Protein AF-0000000080187965 (afdb_homodimer)

Organism: NCBI:txid355548

Nearest PDB structures (foldseek):
  2cpt-assembly1_A  TM=3.961E-01  e=2.774E+00  Homo sapiens
  5fvl-assembly2_B  TM=4.784E-01  e=7.968E+00  Saccharomyces cerevisiae
  2cpt-assembly1_A  TM=3.971E-01  e=2.774E+00  Homo sapiens
  5fvl-assembly2_B  TM=4.794E-01  e=7.968E+00  Saccharomyces cerevisiae

Secondary structure (DSSP, 8-state):
--PPPHHHHHHHHHHHHHHHHHS--HHHHHHHHHHHHHHGGG-TT----HHHHHHHHHHHHHHHHHHGGG-/--PPPHHHHHHHHHHHHHHHHHS--HHHHHHHHHHHHHHGGG-TT----HHHHHHHHHHHHHHHHHHTT--

Solvent-accessible surface area (backbone atoms only — not comparable to full-atom values): 7627 Å² total; per-residue (Å²): 125,98,64,77,54,50,64,55,42,21,52,42,31,43,49,51,18,53,54,32,53,67,68,74,44,72,54,22,37,53,51,16,54,49,37,39,50,53,20,32,51,45,32,91,89,47,97,45,49,51,63,57,43,42,55,49,45,52,53,56,51,51,51,51,62,61,53,58,66,74,109,126,98,64,78,54,50,64,55,39,22,51,41,30,42,49,51,18,53,54,31,53,67,67,75,44,72,52,22,38,53,51,15,54,49,38,39,49,53,20,32,52,45,32,91,90,48,96,46,53,52,63,58,43,41,55,48,46,53,53,56,51,50,51,51,61,61,52,58,66,74,109

Sequence (142 aa):
MTGFDDDVKRDALREVAGELREEDSEEAERIAALVHRVSDIYDDTEDVDAQHVYLNMRNILQISEQGGIERMTGFDDDVKRDALREVAGELREEDSEEAERIAALVHRVSDIYDDTEDVDAQHVYLNMRNILQISEQGGIER

Radius of gyration: 14.72 Å; Cα contacts (8 Å, |Δi|>4): 157; chains: 2; bounding box: 43×33×36 Å

Structure (mmCIF, N/CA/C/O backbone):
data_AF-0000000080187965-model_v1
#
loop_
_entity.id
_entity.type
_entity.pdbx_description
1 polymer 'Uncharacterized protein'
#
loop_
_atom_site.group_PDB
_atom_site.id
_atom_site.type_symbol
_atom_site.label_atom_id
_atom_site.label_alt_id
_atom_site.label_comp_id
_atom_site.label_asym_id
_atom_site.label_entity_id
_atom_site.label_seq_id
_atom_site.pdbx_PDB_ins_code
_atom_site.Cartn_x
_atom_site.Cartn_y
_atom_site.Cartn_z
_atom_site.occupancy
_atom_site.B_iso_or_equiv
_atom_site.auth_seq_id
_atom_site.auth_comp_id
_atom_site.auth_asym_id
_atom_site.auth_atom_id
_atom_site.pdbx_PDB_model_num
ATOM 1 N N . MET A 1 1 ? 14.367 5.918 17.047 1 39.22 1 MET A N 1
ATOM 2 C CA . MET A 1 1 ? 13.508 4.961 16.344 1 39.22 1 MET A CA 1
ATOM 3 C C . MET A 1 1 ? 14.234 4.348 15.156 1 39.22 1 MET A C 1
ATOM 5 O O . MET A 1 1 ? 14.57 5.051 14.195 1 39.22 1 MET A O 1
ATOM 9 N N . THR A 1 2 ? 15.172 3.516 15.461 1 57.44 2 THR A N 1
ATOM 10 C CA . THR A 1 2 ? 16.156 2.955 14.539 1 57.44 2 THR A CA 1
ATOM 11 C C . THR A 1 2 ? 15.5 2.479 13.25 1 57.44 2 THR A C 1
ATOM 13 O O . THR A 1 2 ? 15.133 1.307 13.133 1 57.44 2 THR A O 1
ATOM 16 N N . GLY A 1 3 ? 14.445 3.215 12.633 1 80.69 3 GLY A N 1
ATOM 17 C CA . GLY A 1 3 ? 13.57 2.971 11.492 1 80.69 3 GLY A CA 1
ATOM 18 C C . GLY A 1 3 ? 14.289 3.107 10.164 1 80.69 3 GLY A C 1
ATOM 19 O O . GLY A 1 3 ? 15.508 3.293 10.117 1 80.69 3 GLY A O 1
ATOM 20 N N . PHE A 1 4 ? 13.844 2.516 9.062 1 93.5 4 PHE A N 1
ATOM 21 C CA . PHE A 1 4 ? 14.352 2.592 7.699 1 93.5 4 PHE A CA 1
ATOM 22 C C . PHE A 1 4 ? 14.445 4.039 7.238 1 93.5 4 PHE A C 1
ATOM 24 O O . PHE A 1 4 ? 13.586 4.863 7.566 1 93.5 4 PHE A O 1
ATOM 31 N N . ASP A 1 5 ? 15.719 4.305 6.641 1 95.06 5 ASP A N 1
ATOM 32 C CA . ASP A 1 5 ? 15.781 5.633 6.035 1 95.06 5 ASP A CA 1
ATOM 33 C C . ASP A 1 5 ? 14.805 5.75 4.871 1 95.06 5 ASP A C 1
ATOM 35 O O . ASP A 1 5 ? 14.266 4.746 4.398 1 95.06 5 ASP A O 1
ATOM 39 N N . ASP A 1 6 ? 14.562 6.945 4.453 1 96.19 6 ASP A N 1
ATOM 40 C CA . ASP A 1 6 ? 13.547 7.227 3.441 1 96.19 6 ASP A CA 1
ATOM 41 C C . ASP A 1 6 ? 13.891 6.539 2.119 1 96.19 6 ASP A C 1
ATOM 43 O O . ASP A 1 6 ? 12.992 6.074 1.409 1 96.19 6 ASP A O 1
ATOM 47 N N . ASP A 1 7 ? 15.156 6.477 1.791 1 96.25 7 ASP A N 1
ATOM 48 C CA . ASP A 1 7 ? 15.57 5.836 0.546 1 96.25 7 ASP A CA 1
ATOM 49 C C . ASP A 1 7 ? 15.258 4.344 0.562 1 96.25 7 ASP A C 1
ATOM 51 O O . ASP A 1 7 ? 14.828 3.781 -0.449 1 96.25 7 ASP A O 1
ATOM 55 N N . VAL A 1 8 ? 15.484 3.77 1.708 1 96.75 8 VAL A N 1
ATOM 56 C CA . VAL A 1 8 ? 15.234 2.338 1.844 1 96.75 8 VAL A CA 1
ATOM 57 C C . VAL A 1 8 ? 13.734 2.068 1.748 1 96.75 8 VAL A C 1
ATOM 59 O O . VAL A 1 8 ? 13.305 1.123 1.082 1 96.75 8 VAL A O 1
ATOM 62 N N . LYS A 1 9 ? 12.969 2.883 2.42 1 98.06 9 LYS A N 1
ATOM 63 C CA . LYS A 1 9 ? 11.523 2.723 2.344 1 98.06 9 LYS A CA 1
ATOM 64 C C . LYS A 1 9 ? 11.031 2.85 0.905 1 98.06 9 LYS A C 1
ATOM 66 O O . LYS A 1 9 ? 10.273 1.999 0.423 1 98.06 9 LYS A O 1
ATOM 71 N N . ARG A 1 10 ? 11.477 3.848 0.22 1 98.38 10 ARG A N 1
ATOM 72 C CA . ARG A 1 10 ? 11.102 4.086 -1.171 1 98.38 10 ARG A CA 1
ATOM 73 C C . ARG A 1 10 ? 11.445 2.885 -2.045 1 98.38 10 ARG A C 1
ATOM 75 O O . ARG A 1 10 ? 10.602 2.379 -2.779 1 98.38 10 ARG A O 1
ATOM 82 N N . ASP A 1 11 ? 12.664 2.453 -1.914 1 97.94 11 ASP A N 1
ATOM 83 C CA . ASP A 1 11 ? 13.148 1.391 -2.793 1 97.94 11 ASP A CA 1
ATOM 84 C C . ASP A 1 11 ? 12.438 0.07 -2.492 1 97.94 11 ASP A C 1
ATOM 86 O O . ASP A 1 11 ? 12.164 -0.713 -3.404 1 97.94 11 ASP A O 1
ATOM 90 N N . ALA A 1 12 ? 12.211 -0.236 -1.187 1 98.31 12 ALA A N 1
ATOM 91 C CA . ALA A 1 12 ? 11.477 -1.444 -0.819 1 98.31 12 ALA A CA 1
ATOM 92 C C . ALA A 1 12 ? 10.062 -1.42 -1.39 1 98.31 12 ALA A C 1
ATOM 94 O O . ALA A 1 12 ? 9.586 -2.422 -1.929 1 98.31 12 ALA A O 1
ATOM 95 N N . LEU A 1 13 ? 9.398 -0.285 -1.258 1 98.44 13 LEU A N 1
ATOM 96 C CA . LEU A 1 13 ? 8.055 -0.135 -1.797 1 98.44 13 LEU A CA 1
ATOM 97 C C . LEU A 1 13 ? 8.047 -0.345 -3.309 1 98.44 13 LEU A C 1
ATOM 99 O O . LEU A 1 13 ? 7.168 -1.028 -3.84 1 98.44 13 LEU A O 1
ATOM 103 N N . ARG A 1 14 ? 9.023 0.176 -4.031 1 98.5 14 ARG A N 1
ATOM 104 C CA . ARG A 1 14 ? 9.094 0.044 -5.484 1 98.5 14 ARG A CA 1
ATOM 105 C C . ARG A 1 14 ? 9.375 -1.4 -5.887 1 98.5 14 ARG A C 1
ATOM 107 O O . ARG A 1 14 ? 8.859 -1.876 -6.902 1 98.5 14 ARG A O 1
ATOM 114 N N . GLU A 1 15 ? 10.188 -2.002 -5.121 1 98.44 15 GLU A N 1
ATOM 115 C CA . GLU A 1 15 ? 10.438 -3.412 -5.402 1 98.44 15 GLU A CA 1
ATOM 116 C C . GLU A 1 15 ? 9.18 -4.246 -5.199 1 98.44 15 GLU A C 1
ATOM 118 O O . GLU A 1 15 ? 8.867 -5.117 -6.012 1 98.44 15 GLU A O 1
ATOM 123 N N . VAL A 1 16 ? 8.477 -4.051 -4.098 1 98.19 16 VAL A N 1
ATOM 124 C CA . VAL A 1 16 ? 7.227 -4.754 -3.818 1 98.19 16 VAL A CA 1
ATOM 125 C C . VAL A 1 16 ? 6.23 -4.512 -4.949 1 98.19 16 VAL A C 1
ATOM 127 O O . VAL A 1 16 ? 5.582 -5.445 -5.426 1 98.19 16 VAL A O 1
ATOM 130 N N . ALA A 1 17 ? 6.098 -3.254 -5.371 1 98.25 17 ALA A N 1
ATOM 131 C CA . ALA A 1 17 ? 5.219 -2.939 -6.492 1 98.25 17 ALA A CA 1
ATOM 132 C C . ALA A 1 17 ? 5.609 -3.734 -7.734 1 98.25 17 ALA A C 1
ATOM 134 O O . ALA A 1 17 ? 4.746 -4.281 -8.43 1 98.25 17 ALA A O 1
ATOM 135 N N . GLY A 1 18 ? 6.895 -3.791 -7.996 1 97.81 18 GLY A N 1
ATOM 136 C CA . GLY A 1 18 ? 7.387 -4.559 -9.125 1 97.81 18 GLY A CA 1
ATOM 137 C C . GLY A 1 18 ? 7.047 -6.035 -9.039 1 97.81 18 GLY A C 1
ATOM 138 O O . GLY A 1 18 ? 6.66 -6.648 -10.039 1 97.81 18 GLY A O 1
ATOM 139 N N . GLU A 1 19 ? 7.18 -6.633 -7.887 1 97.31 19 GLU A N 1
ATOM 140 C CA . GLU A 1 19 ? 6.859 -8.039 -7.68 1 97.31 19 GLU A CA 1
ATOM 141 C C . GLU A 1 19 ? 5.371 -8.305 -7.906 1 97.31 19 GLU A C 1
ATOM 143 O O . GLU A 1 19 ? 5 -9.32 -8.5 1 97.31 19 GLU A O 1
ATOM 148 N N . LEU A 1 20 ? 4.547 -7.453 -7.402 1 97.44 20 LEU A N 1
ATOM 149 C CA . LEU A 1 20 ? 3.105 -7.59 -7.57 1 97.44 20 LEU A CA 1
ATOM 150 C C . LEU A 1 20 ? 2.717 -7.508 -9.039 1 97.44 20 LEU A C 1
ATOM 152 O O . LEU A 1 20 ? 1.811 -8.211 -9.492 1 97.44 20 LEU A O 1
ATOM 156 N N . ARG A 1 21 ? 3.416 -6.738 -9.859 1 97.06 21 ARG A N 1
ATOM 157 C CA . ARG A 1 21 ? 3.129 -6.605 -11.281 1 97.06 21 ARG A CA 1
ATOM 158 C C . ARG A 1 21 ? 3.502 -7.879 -12.031 1 97.06 21 ARG A C 1
ATOM 160 O O . ARG A 1 21 ? 2.971 -8.148 -13.117 1 97.06 21 ARG A O 1
ATOM 167 N N . GLU A 1 22 ? 4.398 -8.656 -11.43 1 96.38 22 GLU A N 1
ATOM 168 C CA . GLU A 1 22 ? 4.848 -9.891 -12.07 1 96.38 22 GLU A CA 1
ATOM 169 C C . GLU A 1 22 ? 3.824 -11.008 -11.898 1 96.38 22 GLU A C 1
ATOM 171 O O . GLU A 1 22 ? 3.873 -12.016 -12.602 1 96.38 22 GLU A O 1
ATOM 176 N N . GLU A 1 23 ? 2.945 -11.055 -10.875 1 93.94 23 GLU A N 1
ATOM 177 C CA . GLU A 1 23 ? 1.949 -12.078 -10.594 1 93.94 23 GLU A CA 1
ATOM 178 C C . GLU A 1 23 ? 0.951 -12.211 -11.742 1 93.94 23 GLU A C 1
ATOM 180 O O . GLU A 1 23 ? 0.286 -13.242 -11.875 1 93.94 23 GLU A O 1
ATOM 185 N N . ASP A 1 24 ? 0.936 -11.625 -12.68 1 86.88 24 ASP A N 1
ATOM 186 C CA . ASP A 1 24 ? 0.054 -11.68 -13.844 1 86.88 24 ASP A CA 1
ATOM 187 C C . ASP A 1 24 ? -1.412 -11.703 -13.422 1 86.88 24 ASP A C 1
ATOM 189 O O . ASP A 1 24 ? -2.139 -12.648 -13.727 1 86.88 24 ASP A O 1
ATOM 193 N N . SER A 1 25 ? -1.938 -10.906 -12.594 1 92.81 25 SER A N 1
ATOM 194 C CA . SER A 1 25 ? -3.332 -10.727 -12.203 1 92.81 25 SER A CA 1
ATOM 195 C C . SER A 1 25 ? -3.711 -9.25 -12.156 1 92.81 25 SER A C 1
ATOM 197 O O . SER A 1 25 ? -2.906 -8.406 -11.75 1 92.81 25 SER A O 1
ATOM 199 N N . GLU A 1 26 ? -4.934 -8.93 -12.57 1 90 26 GLU A N 1
ATOM 200 C CA . GLU A 1 26 ? -5.422 -7.555 -12.57 1 90 26 GLU A CA 1
ATOM 201 C C . GLU A 1 26 ? -5.43 -6.973 -11.164 1 90 26 GLU A C 1
ATOM 203 O O . GLU A 1 26 ? -5.066 -5.809 -10.961 1 90 26 GLU A O 1
ATOM 208 N N . GLU A 1 27 ? -5.891 -7.793 -10.195 1 92.81 27 GLU A N 1
ATOM 209 C CA . GLU A 1 27 ? -5.93 -7.352 -8.797 1 92.81 27 GLU A CA 1
ATOM 210 C C . GLU A 1 27 ? -4.543 -6.949 -8.312 1 92.81 27 GLU A C 1
ATOM 212 O O . GLU A 1 27 ? -4.383 -5.91 -7.668 1 92.81 27 GLU A O 1
ATOM 217 N N . ALA A 1 28 ? -3.547 -7.781 -8.641 1 95.94 28 ALA A N 1
ATOM 218 C CA . ALA A 1 28 ? -2.18 -7.492 -8.219 1 95.94 28 ALA A CA 1
ATOM 219 C C . ALA A 1 28 ? -1.67 -6.203 -8.859 1 95.94 28 ALA A C 1
ATOM 221 O O . ALA A 1 28 ? -0.95 -5.43 -8.227 1 95.94 28 ALA A O 1
ATOM 222 N N . GLU A 1 29 ? -2.057 -6.043 -10.055 1 95.31 29 GLU A N 1
ATOM 223 C CA . GLU A 1 29 ? -1.652 -4.832 -10.766 1 95.31 29 GLU A CA 1
ATOM 224 C C . GLU A 1 29 ? -2.201 -3.584 -10.078 1 95.31 29 GLU A C 1
ATOM 226 O O . GLU A 1 29 ? -1.51 -2.568 -9.977 1 95.31 29 GLU A O 1
ATOM 231 N N . ARG A 1 30 ? -3.352 -3.605 -9.586 1 95.06 30 ARG A N 1
ATOM 232 C CA . ARG A 1 30 ? -3.982 -2.463 -8.938 1 95.06 30 ARG A CA 1
ATOM 233 C C . ARG A 1 30 ? -3.326 -2.168 -7.59 1 95.06 30 ARG A C 1
ATOM 235 O O . ARG A 1 30 ? -3.123 -1.006 -7.234 1 95.06 30 ARG A O 1
ATOM 242 N N . ILE A 1 31 ? -2.967 -3.252 -6.93 1 96.69 31 ILE A N 1
ATOM 243 C CA . ILE A 1 31 ? -2.252 -3.09 -5.668 1 96.69 31 ILE A CA 1
ATOM 244 C C . ILE A 1 31 ? -0.872 -2.494 -5.93 1 96.69 31 ILE A C 1
ATOM 246 O O . ILE A 1 31 ? -0.418 -1.616 -5.191 1 96.69 31 ILE A O 1
ATOM 250 N N . ALA A 1 32 ? -0.212 -2.971 -6.973 1 97.44 32 ALA A N 1
ATOM 251 C CA . ALA A 1 32 ? 1.113 -2.471 -7.328 1 97.44 32 ALA A CA 1
ATOM 252 C C . ALA A 1 32 ? 1.083 -0.966 -7.578 1 97.44 32 ALA A C 1
ATOM 254 O O . ALA A 1 32 ? 1.982 -0.24 -7.148 1 97.44 32 ALA A O 1
ATOM 255 N N . ALA A 1 33 ? 0.106 -0.505 -8.32 1 96.56 33 ALA A N 1
ATOM 256 C CA . ALA A 1 33 ? -0.027 0.918 -8.625 1 96.56 33 ALA A CA 1
ATOM 257 C C . ALA A 1 33 ? -0.126 1.743 -7.3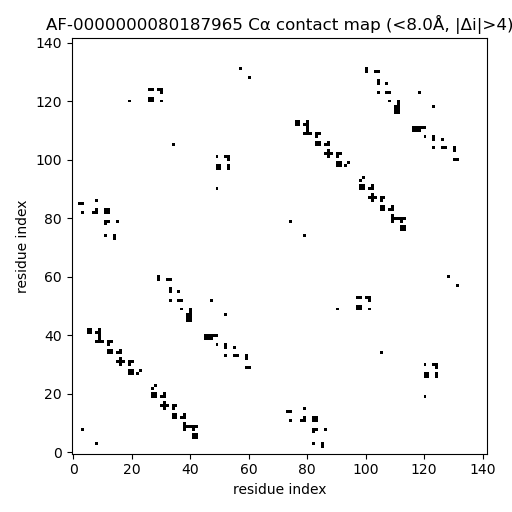44 1 96.56 33 ALA A C 1
ATOM 259 O O . ALA A 1 33 ? 0.525 2.783 -7.219 1 96.56 33 ALA A O 1
ATOM 260 N N . LEU A 1 34 ? -1.01 1.238 -6.449 1 96.69 34 LEU A N 1
ATOM 261 C CA . LEU A 1 34 ? -1.175 1.943 -5.184 1 96.69 34 LEU A CA 1
ATOM 262 C C . LEU A 1 34 ? 0.135 1.971 -4.402 1 96.69 34 LEU A C 1
ATOM 264 O O . LEU A 1 34 ? 0.53 3.016 -3.879 1 96.69 34 LEU A O 1
ATOM 268 N N . VAL A 1 35 ? 0.874 0.847 -4.273 1 98.25 35 VAL A N 1
ATOM 269 C CA . VAL A 1 35 ? 2.121 0.733 -3.525 1 98.25 35 VAL A CA 1
ATOM 270 C C . VAL A 1 35 ? 3.188 1.624 -4.16 1 98.25 35 VAL A C 1
ATOM 272 O O . VAL A 1 35 ? 3.955 2.281 -3.453 1 98.25 35 VAL A O 1
ATOM 275 N N . HIS A 1 36 ? 3.209 1.747 -5.477 1 98.25 36 HIS A N 1
ATOM 276 C CA . HIS A 1 36 ? 4.148 2.623 -6.164 1 98.25 36 HIS A CA 1
ATOM 277 C C . HIS A 1 36 ? 3.9 4.086 -5.812 1 98.25 36 HIS A C 1
ATOM 279 O O . HIS A 1 36 ? 4.848 4.859 -5.66 1 98.25 36 HIS A O 1
ATOM 285 N N . ARG A 1 37 ? 2.588 4.441 -5.773 1 97.88 37 ARG A N 1
ATOM 286 C CA . ARG A 1 37 ? 2.268 5.824 -5.434 1 97.88 37 ARG A CA 1
ATOM 287 C C . ARG A 1 37 ? 2.645 6.137 -3.99 1 97.88 37 ARG A C 1
ATOM 289 O O . ARG A 1 37 ? 3.07 7.254 -3.684 1 97.88 37 ARG A O 1
ATOM 296 N N . VAL A 1 38 ? 2.502 5.164 -3.037 1 98.44 38 VAL A N 1
ATOM 297 C CA . VAL A 1 38 ? 2.959 5.336 -1.661 1 98.44 38 VAL A CA 1
ATOM 298 C C . VAL A 1 38 ? 4.465 5.598 -1.646 1 98.44 38 VAL A C 1
ATOM 300 O O . VAL A 1 38 ? 4.949 6.418 -0.863 1 98.44 38 VAL A O 1
ATOM 303 N N . SER A 1 39 ? 5.238 4.91 -2.49 1 98.31 39 SER A N 1
ATOM 304 C CA . SER A 1 39 ? 6.688 5.098 -2.549 1 98.31 39 SER A CA 1
ATOM 305 C C . SER A 1 39 ? 7.043 6.547 -2.861 1 98.31 39 SER A C 1
ATOM 307 O O . SER A 1 39 ? 8.078 7.047 -2.416 1 98.31 39 SER A O 1
ATOM 309 N N . ASP A 1 40 ? 6.176 7.211 -3.637 1 98.06 40 ASP A N 1
ATOM 310 C CA . ASP A 1 40 ? 6.434 8.594 -4.031 1 98.06 40 ASP A CA 1
ATOM 311 C C . ASP A 1 40 ? 6.422 9.523 -2.82 1 98.06 40 ASP A C 1
ATOM 313 O O . ASP A 1 40 ? 6.996 10.609 -2.859 1 98.06 40 ASP A O 1
ATOM 317 N N . ILE A 1 41 ? 5.742 9.156 -1.74 1 97.62 41 ILE A N 1
ATOM 318 C CA . ILE A 1 41 ? 5.758 9.93 -0.504 1 97.62 41 ILE A CA 1
ATOM 319 C C . ILE A 1 41 ? 7.191 10.07 -0 1 97.62 41 ILE A C 1
ATOM 321 O O . ILE A 1 41 ? 7.555 11.094 0.586 1 97.62 41 ILE A O 1
ATOM 325 N N . TYR A 1 42 ? 8.07 9.125 -0.267 1 97.62 42 TYR A N 1
ATOM 326 C CA . TYR A 1 42 ? 9.414 9.047 0.286 1 97.62 42 TYR A CA 1
ATOM 327 C C . TYR A 1 42 ? 10.453 9.453 -0.752 1 97.62 42 TYR A C 1
ATOM 329 O O . TYR A 1 42 ? 11.656 9.266 -0.544 1 97.62 42 TYR A O 1
ATOM 337 N N . ASP A 1 43 ? 10.016 9.859 -1.894 1 96.81 43 ASP A N 1
ATOM 338 C CA . ASP A 1 43 ? 10.883 10.406 -2.93 1 96.81 43 ASP A CA 1
ATOM 339 C C . ASP A 1 43 ? 10.992 11.922 -2.816 1 96.81 43 ASP A C 1
ATOM 341 O O . ASP A 1 43 ? 10.008 12.641 -3.014 1 96.81 43 ASP A O 1
ATOM 345 N N . ASP A 1 44 ? 12.188 12.367 -2.51 1 93.5 44 ASP A N 1
ATOM 346 C CA . ASP A 1 44 ? 12.391 13.789 -2.238 1 93.5 44 ASP A CA 1
ATOM 347 C C . ASP A 1 44 ? 12.164 14.625 -3.494 1 93.5 44 ASP A C 1
ATOM 349 O O . ASP A 1 44 ? 12.062 15.852 -3.42 1 93.5 44 ASP A O 1
ATOM 353 N N . THR A 1 45 ? 12.086 14.016 -4.605 1 95.62 45 THR A N 1
ATOM 354 C CA . THR A 1 45 ? 11.867 14.734 -5.852 1 95.62 45 THR A CA 1
ATOM 355 C C . THR A 1 45 ? 10.375 14.805 -6.188 1 95.62 45 THR A C 1
ATOM 357 O O . THR A 1 45 ? 9.984 15.453 -7.152 1 95.62 45 THR A O 1
ATOM 360 N N . GLU A 1 46 ? 9.531 14.117 -5.426 1 94.62 46 GLU A N 1
ATOM 361 C CA . GLU A 1 46 ? 8.086 14.062 -5.66 1 94.62 46 GLU A CA 1
ATOM 362 C C . GLU A 1 46 ? 7.324 14.82 -4.574 1 94.62 46 GLU A C 1
ATOM 364 O O . GLU A 1 46 ? 7.777 14.898 -3.43 1 94.62 46 GLU A O 1
ATOM 369 N N . ASP A 1 47 ? 6.258 15.5 -4.957 1 93.75 47 ASP A N 1
ATOM 370 C CA . ASP A 1 47 ? 5.363 16.188 -4.031 1 93.75 47 ASP A CA 1
ATOM 371 C C . ASP A 1 47 ? 4.062 15.414 -3.84 1 93.75 47 ASP A C 1
ATOM 373 O O . ASP A 1 47 ? 3.014 15.812 -4.348 1 93.75 47 ASP A O 1
ATOM 377 N N . VAL A 1 48 ? 4.176 14.273 -3.092 1 96.44 48 VAL A N 1
ATOM 378 C CA . VAL A 1 48 ? 3.039 13.391 -2.867 1 96.44 48 VAL A CA 1
ATOM 379 C C . VAL A 1 48 ? 2.818 13.195 -1.368 1 96.44 48 VAL A C 1
ATOM 381 O O . VAL A 1 48 ? 3.771 12.984 -0.616 1 96.44 48 VAL A O 1
ATOM 384 N N . ASP A 1 49 ? 1.56 13.406 -0.893 1 95.88 49 ASP A N 1
ATOM 385 C CA . ASP A 1 49 ? 1.198 13.125 0.492 1 95.88 49 ASP A CA 1
ATOM 386 C C . ASP A 1 49 ? 0.071 12.094 0.566 1 95.88 49 ASP A C 1
ATOM 388 O O . ASP A 1 49 ? -0.363 11.562 -0.459 1 95.88 49 ASP A O 1
ATOM 392 N N . ALA A 1 50 ? -0.328 11.766 1.781 1 95.75 50 ALA A N 1
ATOM 393 C CA . ALA A 1 50 ? -1.297 10.688 1.982 1 95.75 50 ALA A CA 1
ATOM 394 C C . ALA A 1 50 ? -2.613 11 1.275 1 95.75 50 ALA A C 1
ATOM 396 O O . ALA A 1 50 ? -3.285 10.094 0.778 1 95.75 50 ALA A O 1
ATOM 397 N N . GLN A 1 51 ? -2.949 12.273 1.301 1 95.12 51 GLN A N 1
ATOM 398 C CA . GLN A 1 51 ? -4.188 12.656 0.632 1 95.12 51 GLN A CA 1
ATOM 399 C C . GLN A 1 51 ? -4.125 12.344 -0.861 1 95.12 51 GLN A C 1
ATOM 401 O O . GLN A 1 51 ? -5.082 11.82 -1.435 1 95.12 51 GLN A O 1
ATOM 406 N N . HIS A 1 52 ? -3.064 12.664 -1.484 1 95.31 52 HIS A N 1
ATOM 407 C CA . HIS A 1 52 ? -2.857 12.383 -2.9 1 95.31 52 HIS A CA 1
ATOM 408 C C . HIS A 1 52 ? -2.934 10.883 -3.182 1 95.31 52 HIS A C 1
ATOM 410 O O . HIS A 1 52 ?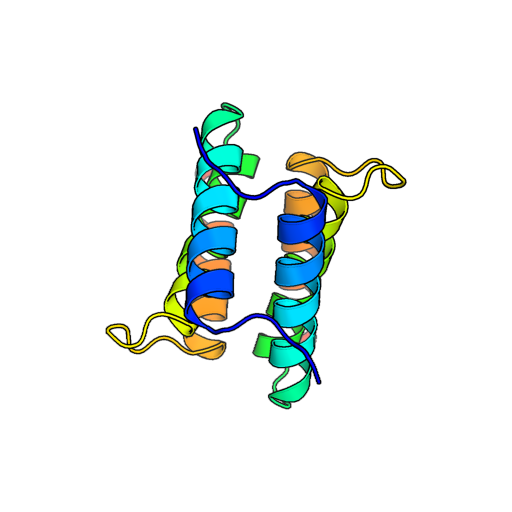 -3.531 10.461 -4.176 1 95.31 52 HIS A O 1
ATOM 416 N N . VAL A 1 53 ? -2.336 10.062 -2.352 1 96.75 53 VAL A N 1
ATOM 417 C CA . VAL A 1 53 ? -2.312 8.617 -2.535 1 96.75 53 VAL A CA 1
ATOM 418 C C . VAL A 1 53 ? -3.725 8.055 -2.393 1 96.75 53 VAL A C 1
ATOM 420 O O . VAL A 1 53 ? -4.133 7.18 -3.162 1 96.75 53 VAL A O 1
ATOM 423 N N . TYR A 1 54 ? -4.465 8.57 -1.402 1 94.94 54 TYR A N 1
ATOM 424 C CA . TYR A 1 54 ? -5.832 8.125 -1.173 1 94.94 54 TYR A CA 1
ATOM 425 C C . TYR A 1 54 ? -6.707 8.391 -2.395 1 94.94 54 TYR A C 1
ATOM 427 O O . TYR A 1 54 ? -7.523 7.547 -2.777 1 94.94 54 TYR A O 1
ATOM 435 N N . LEU A 1 55 ? -6.582 9.586 -2.984 1 94.31 55 LEU A N 1
ATOM 436 C CA . LEU A 1 55 ? -7.355 9.922 -4.172 1 94.31 55 LEU A CA 1
ATOM 437 C C . LEU A 1 55 ? -7.012 8.984 -5.328 1 94.31 55 LEU A C 1
ATOM 439 O O . LEU A 1 55 ? -7.891 8.609 -6.105 1 94.31 55 LEU A O 1
ATOM 443 N N . ASN A 1 56 ? -5.711 8.648 -5.465 1 94.25 56 ASN A N 1
ATOM 444 C CA . ASN A 1 56 ? -5.297 7.676 -6.473 1 94.25 56 ASN A CA 1
ATOM 445 C C . ASN A 1 56 ? -5.922 6.309 -6.223 1 94.25 56 ASN A C 1
ATOM 447 O O . ASN A 1 56 ? -6.344 5.629 -7.16 1 94.25 56 ASN A O 1
ATOM 451 N N . MET A 1 57 ? -5.98 5.914 -4.949 1 93.25 57 MET A N 1
ATOM 452 C CA . MET A 1 57 ? -6.609 4.645 -4.582 1 93.25 57 MET A CA 1
ATOM 453 C C . MET A 1 57 ? -8.062 4.605 -5.047 1 93.25 57 MET A C 1
ATOM 455 O O . MET A 1 57 ? -8.5 3.617 -5.633 1 93.25 57 MET A O 1
ATOM 459 N N . ARG A 1 58 ? -8.766 5.637 -4.797 1 90.56 58 ARG A N 1
ATOM 460 C CA . ARG A 1 58 ? -10.156 5.727 -5.234 1 90.56 58 ARG A CA 1
ATOM 461 C C . ARG A 1 58 ? -10.266 5.57 -6.746 1 90.56 58 ARG A C 1
ATOM 463 O O . ARG A 1 58 ? -11.156 4.875 -7.238 1 90.56 58 ARG A O 1
ATOM 470 N N . ASN A 1 59 ? -9.383 6.273 -7.441 1 91.44 59 ASN A N 1
ATOM 471 C CA . ASN A 1 59 ? -9.383 6.199 -8.898 1 91.44 59 ASN A CA 1
ATOM 472 C C . ASN A 1 59 ? -9.094 4.785 -9.391 1 91.44 59 ASN A C 1
ATOM 474 O O . ASN A 1 59 ? -9.695 4.32 -10.359 1 91.44 59 ASN A O 1
ATOM 478 N N . ILE A 1 60 ? -8.102 4.117 -8.734 1 89.94 60 ILE A N 1
ATOM 479 C CA . ILE A 1 60 ? -7.719 2.758 -9.094 1 89.94 60 ILE A CA 1
ATOM 480 C C . ILE A 1 60 ? -8.914 1.821 -8.914 1 89.94 60 ILE A C 1
ATOM 482 O O . ILE A 1 60 ? -9.18 0.971 -9.766 1 89.94 60 ILE A O 1
ATOM 486 N N . LEU A 1 61 ? -9.719 2.012 -7.855 1 86.25 61 LEU A N 1
ATOM 487 C CA . LEU A 1 61 ? -10.859 1.149 -7.574 1 86.25 61 LEU A CA 1
ATOM 488 C C . LEU A 1 61 ? -12 1.423 -8.547 1 86.25 61 LEU A C 1
ATOM 490 O O . LEU A 1 61 ? -12.719 0.501 -8.945 1 86.25 61 LEU A O 1
ATOM 494 N N . GLN A 1 62 ? -12.242 2.598 -8.867 1 84.31 62 GLN A N 1
ATOM 495 C CA . GLN A 1 62 ? -13.297 2.979 -9.797 1 84.31 62 GLN A CA 1
ATOM 496 C C . GLN A 1 62 ? -13.086 2.35 -11.164 1 84.31 62 GLN A C 1
ATOM 498 O O . GLN A 1 62 ? -14.039 1.941 -11.828 1 84.31 62 GLN A O 1
ATOM 503 N N . ILE A 1 63 ? -11.859 2.299 -11.562 1 84.25 63 ILE A N 1
ATOM 504 C CA . ILE A 1 63 ? -11.523 1.704 -12.852 1 84.25 63 ILE A CA 1
ATOM 505 C C . ILE A 1 63 ? -11.844 0.21 -12.828 1 84.25 63 ILE A C 1
ATOM 507 O O . ILE A 1 63 ? -12.297 -0.35 -13.828 1 84.25 63 ILE A O 1
ATOM 511 N N . SER A 1 64 ? -11.641 -0.356 -11.742 1 77.12 64 SER A N 1
ATOM 512 C CA . SER A 1 64 ? -11.945 -1.776 -11.594 1 77.12 64 SER A CA 1
ATOM 513 C C . SER A 1 64 ? -13.445 -2.037 -11.727 1 77.12 64 SER A C 1
ATOM 515 O O . SER A 1 64 ? -13.859 -3.029 -12.328 1 77.12 64 SER A O 1
ATOM 517 N N . GLU A 1 65 ? -14.133 -1.245 -11.039 1 71.12 65 GLU A N 1
ATOM 518 C CA . GLU A 1 65 ? -15.586 -1.42 -11.039 1 71.12 65 GLU A CA 1
ATOM 519 C C . GLU A 1 65 ? -16.172 -1.127 -12.414 1 71.12 65 GLU A C 1
ATOM 521 O O . GLU A 1 65 ? -17.203 -1.686 -12.781 1 71.12 65 GLU A O 1
ATOM 526 N N . GLN A 1 66 ? -15.656 -0.26 -13.078 1 66.12 66 GLN A N 1
ATOM 527 C CA . GLN A 1 66 ? -16.156 0.031 -14.422 1 66.12 66 GLN A CA 1
ATOM 528 C C . GLN A 1 66 ? -15.734 -1.057 -15.406 1 66.12 66 GLN A C 1
ATOM 530 O O . GLN A 1 66 ? -16.422 -1.292 -16.406 1 66.12 66 GLN A O 1
ATOM 535 N N . GLY A 1 67 ? -14.523 -1.593 -15.227 1 57.81 67 GLY A N 1
ATOM 536 C CA . GLY A 1 67 ? -14.125 -2.684 -16.109 1 57.81 67 GLY A CA 1
ATOM 537 C C . GLY A 1 67 ? -14.891 -3.965 -15.844 1 57.81 67 GLY A C 1
ATOM 538 O O . GLY A 1 67 ? -14.805 -4.918 -16.625 1 57.81 67 GLY A O 1
ATOM 539 N N . GLY A 1 68 ? -15.258 -4.297 -14.609 1 52.62 68 GLY A N 1
ATOM 540 C CA . GLY A 1 68 ? -16.109 -5.457 -14.406 1 52.62 68 GLY A CA 1
ATOM 541 C C . GLY A 1 68 ? -17.328 -5.469 -15.305 1 52.62 68 GLY A C 1
ATOM 542 O O . GLY A 1 68 ? -18.109 -6.422 -15.289 1 52.62 68 GLY A O 1
ATOM 543 N N . ILE A 1 69 ? -17.828 -4.406 -15.742 1 42.72 69 ILE A N 1
ATOM 544 C CA . ILE A 1 69 ? -18.953 -4.551 -16.672 1 42.72 69 ILE A CA 1
ATOM 545 C C . ILE A 1 69 ? -18.5 -5.312 -17.906 1 42.72 69 ILE A C 1
ATOM 547 O O . ILE A 1 69 ? -19.312 -5.883 -18.641 1 42.72 69 ILE A O 1
ATOM 551 N N . GLU A 1 70 ? -17.328 -5.246 -18.328 1 36.44 70 GLU A N 1
ATOM 552 C CA . GLU A 1 70 ? -17.141 -5.965 -19.578 1 36.44 70 GLU A CA 1
ATOM 553 C C . GLU A 1 70 ? -16.906 -7.453 -19.328 1 36.44 70 GLU A C 1
ATOM 555 O O . GLU A 1 70 ? -16.688 -8.219 -20.266 1 36.44 70 GLU A O 1
ATOM 560 N N . ARG A 1 71 ? -16.844 -8.078 -18.031 1 34.03 71 ARG A N 1
ATOM 561 C CA . ARG A 1 71 ? -16.797 -9.523 -18.219 1 34.03 71 ARG A CA 1
ATOM 562 C C . ARG A 1 71 ? -18.188 -10.094 -18.484 1 34.03 71 ARG A C 1
ATOM 564 O O . ARG A 1 71 ? -19.156 -9.695 -17.828 1 34.03 71 ARG A O 1
ATOM 571 N N . MET B 1 1 ? 19.125 -10.18 -8.852 1 39.56 1 MET B N 1
ATOM 572 C CA . MET B 1 1 ? 18.328 -8.992 -8.57 1 39.56 1 MET B CA 1
ATOM 573 C C . MET B 1 1 ? 18.453 -8.586 -7.105 1 39.56 1 MET B C 1
ATOM 575 O O . MET B 1 1 ? 18.062 -9.344 -6.215 1 39.56 1 MET B O 1
ATOM 579 N N . THR B 1 2 ? 19.594 -8.047 -6.781 1 57.66 2 THR B N 1
ATOM 580 C CA . THR B 1 2 ? 20.078 -7.746 -5.438 1 57.66 2 THR B CA 1
ATOM 581 C C . THR B 1 2 ? 18.969 -7.109 -4.594 1 57.66 2 THR B C 1
ATOM 583 O O . THR B 1 2 ? 18.828 -5.887 -4.562 1 57.66 2 THR B O 1
ATOM 586 N N . GLY B 1 3 ? 17.625 -7.566 -4.645 1 81.12 3 GLY B N 1
ATOM 587 C CA . GLY B 1 3 ? 16.359 -7.109 -4.07 1 81.12 3 GLY B CA 1
ATOM 588 C C . GLY B 1 3 ? 16.281 -7.328 -2.572 1 81.12 3 GLY B C 1
ATOM 589 O O . GLY B 1 3 ? 17.234 -7.797 -1.952 1 81.12 3 GLY B O 1
ATOM 590 N N . PHE B 1 4 ? 15.5 -6.574 -1.798 1 93.56 4 PHE B N 1
ATOM 591 C CA . PHE B 1 4 ? 15.234 -6.68 -0.367 1 93.56 4 PHE B CA 1
ATOM 592 C C . PHE B 1 4 ? 14.742 -8.078 -0.009 1 93.56 4 PHE B C 1
ATOM 594 O O . PHE B 1 4 ? 13.984 -8.688 -0.764 1 93.56 4 PHE B O 1
ATOM 601 N N . ASP B 1 5 ? 15.445 -8.586 1.122 1 95.06 5 ASP B N 1
ATOM 602 C CA . ASP B 1 5 ? 14.883 -9.836 1.614 1 95.06 5 ASP B CA 1
ATOM 603 C C . ASP B 1 5 ? 13.453 -9.633 2.117 1 95.06 5 ASP B C 1
ATOM 605 O O . ASP B 1 5 ? 13.023 -8.5 2.326 1 95.06 5 ASP B O 1
ATOM 609 N N . ASP B 1 6 ? 12.75 -10.727 2.256 1 96.12 6 ASP B N 1
ATOM 610 C CA . ASP B 1 6 ? 11.336 -10.672 2.611 1 96.12 6 ASP B CA 1
ATOM 611 C C . ASP B 1 6 ? 11.133 -10.008 3.971 1 96.12 6 ASP B C 1
ATOM 613 O O . ASP B 1 6 ? 10.156 -9.289 4.176 1 96.12 6 ASP B O 1
ATOM 617 N N . ASP B 1 7 ? 12.039 -10.25 4.883 1 96.19 7 ASP B N 1
ATOM 618 C CA . ASP B 1 7 ? 11.938 -9.656 6.215 1 96.19 7 ASP B CA 1
ATOM 619 C C . ASP B 1 7 ? 12.062 -8.141 6.152 1 96.19 7 ASP B C 1
ATOM 621 O O . ASP B 1 7 ? 11.352 -7.422 6.863 1 96.19 7 ASP B O 1
ATOM 625 N N . VAL B 1 8 ? 12.969 -7.715 5.316 1 96.69 8 VAL B N 1
ATOM 626 C CA . VAL B 1 8 ? 13.188 -6.277 5.172 1 96.69 8 VAL B CA 1
ATOM 627 C C . VAL B 1 8 ? 11.961 -5.629 4.535 1 96.69 8 VAL B C 1
ATOM 629 O O . VAL B 1 8 ? 11.516 -4.562 4.969 1 96.69 8 VAL B O 1
ATOM 632 N N . LYS B 1 9 ? 11.453 -6.273 3.521 1 98.06 9 LYS B N 1
ATOM 633 C CA . LYS B 1 9 ? 10.25 -5.746 2.885 1 98.06 9 LYS B CA 1
ATOM 634 C C . LYS B 1 9 ? 9.094 -5.645 3.883 1 98.06 9 LYS B C 1
ATOM 636 O O . LYS B 1 9 ? 8.453 -4.598 3.994 1 98.06 9 LYS B O 1
ATOM 641 N N . ARG B 1 10 ? 8.867 -6.676 4.621 1 98.31 10 ARG B N 1
ATOM 642 C CA . ARG B 1 10 ? 7.812 -6.719 5.625 1 98.31 10 ARG B CA 1
ATOM 643 C C . ARG B 1 10 ? 7.973 -5.59 6.637 1 98.31 10 ARG B C 1
ATOM 645 O O . ARG B 1 10 ? 7.031 -4.836 6.887 1 98.31 10 ARG B O 1
ATOM 652 N N . ASP B 1 11 ? 9.148 -5.484 7.164 1 97.88 11 ASP B N 1
ATOM 653 C CA . ASP B 1 11 ? 9.383 -4.523 8.234 1 97.88 11 ASP B CA 1
ATOM 654 C C . ASP B 1 11 ? 9.281 -3.09 7.723 1 97.88 11 ASP B C 1
ATOM 656 O O . ASP B 1 11 ? 8.797 -2.203 8.43 1 97.88 11 ASP B O 1
ATOM 660 N N . ALA B 1 12 ? 9.828 -2.814 6.492 1 98.31 12 ALA B N 1
ATOM 661 C CA . ALA B 1 12 ? 9.711 -1.486 5.898 1 98.31 12 ALA B CA 1
ATOM 662 C C . ALA B 1 12 ? 8.25 -1.107 5.691 1 98.31 12 ALA B C 1
ATOM 664 O O . ALA B 1 12 ? 7.844 0.019 5.988 1 98.31 12 ALA B O 1
ATOM 665 N N . LEU B 1 13 ? 7.473 -2.047 5.176 1 98.44 13 LEU B N 1
ATOM 666 C CA . LEU B 1 13 ? 6.051 -1.808 4.965 1 98.44 13 LEU B CA 1
ATOM 667 C C . LEU B 1 13 ? 5.348 -1.505 6.281 1 98.44 13 LEU B C 1
ATOM 669 O O . LEU B 1 13 ? 4.527 -0.589 6.355 1 98.44 13 LEU B O 1
ATOM 673 N N . ARG B 1 14 ? 5.664 -2.199 7.348 1 98.5 14 ARG B N 1
ATOM 674 C CA . ARG B 1 14 ? 5.039 -1.993 8.648 1 98.5 14 ARG B CA 1
ATOM 675 C C . ARG B 1 14 ? 5.438 -0.646 9.242 1 98.5 14 ARG B C 1
ATOM 677 O O . ARG B 1 14 ? 4.629 0.011 9.906 1 98.5 14 ARG B O 1
ATOM 684 N N . GLU B 1 15 ? 6.645 -0.331 9.023 1 98.38 15 GLU B N 1
ATOM 685 C CA . GLU B 1 15 ? 7.07 0.986 9.484 1 98.38 15 GLU B CA 1
ATOM 686 C C . GLU B 1 15 ? 6.336 2.098 8.742 1 98.38 15 GLU B C 1
ATOM 688 O O . GLU B 1 15 ? 5.898 3.076 9.352 1 98.38 15 GLU B O 1
ATOM 693 N N . VAL B 1 16 ? 6.25 2.014 7.422 1 98.25 16 VAL B N 1
ATOM 694 C CA . VAL B 1 16 ? 5.523 2.984 6.609 1 98.25 16 VAL B CA 1
ATOM 695 C C . VAL B 1 16 ? 4.078 3.084 7.086 1 98.25 16 VAL B C 1
ATOM 697 O O . VAL B 1 16 ? 3.545 4.184 7.25 1 98.25 16 VAL B O 1
ATOM 700 N N . ALA B 1 17 ? 3.441 1.92 7.305 1 98.25 17 ALA B N 1
ATOM 701 C CA . ALA B 1 17 ? 2.076 1.919 7.824 1 98.25 17 ALA B CA 1
ATOM 702 C C . ALA B 1 17 ? 1.99 2.67 9.148 1 98.25 17 ALA B C 1
ATOM 704 O O . ALA B 1 17 ? 1.072 3.465 9.359 1 98.25 17 ALA B O 1
ATOM 705 N N . GLY B 1 18 ? 2.941 2.41 10.008 1 97.81 18 GLY B N 1
ATOM 706 C CA . GLY B 1 18 ? 2.988 3.102 11.281 1 97.81 18 GLY B CA 1
ATOM 707 C C . GLY B 1 18 ? 3.119 4.605 11.141 1 97.81 18 GLY B C 1
ATOM 708 O O . GLY B 1 18 ? 2.455 5.359 11.859 1 97.81 18 GLY B O 1
ATOM 709 N N . GLU B 1 19 ? 3.959 5.074 10.258 1 97.31 19 GLU B N 1
ATOM 710 C CA . GLU B 1 19 ? 4.152 6.5 10.016 1 97.31 19 GLU B CA 1
ATOM 711 C C . GLU B 1 19 ? 2.871 7.148 9.492 1 97.31 19 GLU B C 1
ATOM 713 O O . GLU B 1 19 ? 2.521 8.258 9.898 1 97.31 19 GLU B O 1
ATOM 718 N N . LEU B 1 20 ? 2.211 6.508 8.594 1 97.5 20 LEU B N 1
ATOM 719 C CA . LEU B 1 20 ? 0.966 7.02 8.031 1 97.5 20 LEU B CA 1
ATOM 720 C C . LEU B 1 20 ? -0.109 7.133 9.109 1 97.5 20 LEU B C 1
ATOM 722 O O . LEU B 1 20 ? -0.907 8.07 9.094 1 97.5 20 LEU B O 1
ATOM 726 N N . ARG B 1 21 ? -0.126 6.27 10.109 1 97.12 21 ARG B N 1
ATOM 727 C CA . ARG B 1 21 ? -1.104 6.309 11.188 1 97.12 21 ARG B CA 1
ATOM 728 C C . ARG B 1 21 ? -0.85 7.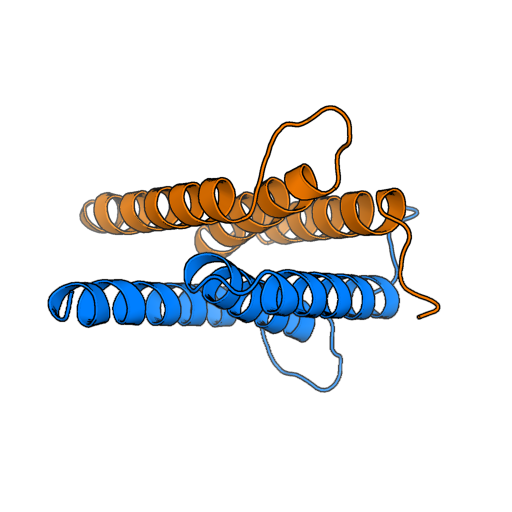496 12.109 1 97.12 21 ARG B C 1
ATOM 730 O O . ARG B 1 21 ? -1.76 7.953 12.805 1 97.12 21 ARG B O 1
ATOM 737 N N . GLU B 1 22 ? 0.388 7.98 12.086 1 96.38 22 GLU B N 1
ATOM 738 C CA . GLU B 1 22 ? 0.75 9.102 12.953 1 96.38 22 GLU B CA 1
ATOM 739 C C . GLU B 1 22 ? 0.27 10.43 12.367 1 96.38 22 GLU B C 1
ATOM 741 O O . GLU B 1 22 ? 0.217 11.438 13.078 1 96.38 22 GLU B O 1
ATOM 746 N N . GLU B 1 23 ? 0.05 10.609 11.062 1 94.06 23 GLU B N 1
ATOM 747 C CA . GLU B 1 23 ? -0.371 11.836 10.391 1 94.06 23 GLU B CA 1
ATOM 748 C C . GLU B 1 23 ? -1.734 12.297 10.891 1 94.06 23 GLU B C 1
ATOM 750 O O . GLU B 1 23 ? -2.09 13.469 10.742 1 94.06 23 GLU B O 1
ATOM 755 N N . ASP B 1 24 ? -2.361 11.812 11.664 1 86.94 24 ASP B N 1
ATOM 756 C CA . ASP B 1 24 ? -3.658 12.172 12.227 1 86.94 24 ASP B CA 1
ATOM 757 C C . ASP B 1 24 ? -4.652 12.539 11.125 1 86.94 24 ASP B C 1
ATOM 759 O O . ASP B 1 24 ? -5.164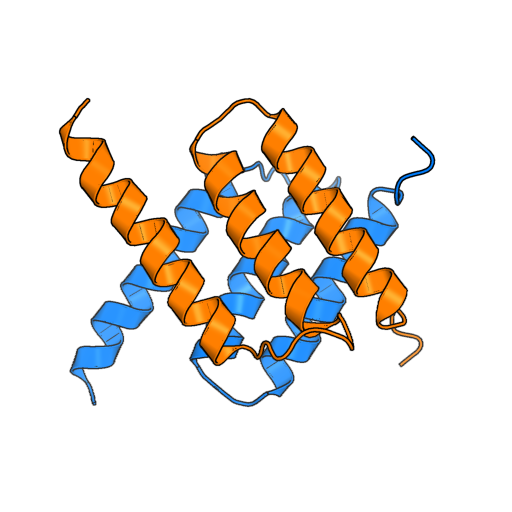 13.656 11.094 1 86.94 24 ASP B O 1
ATOM 763 N N . SER B 1 25 ? -4.867 11.836 10.094 1 92.88 25 SER B N 1
ATOM 764 C CA . SER B 1 25 ? -5.867 11.992 9.047 1 92.88 25 SER B CA 1
ATOM 765 C C . SER B 1 25 ? -6.539 10.656 8.719 1 92.88 25 SER B C 1
ATOM 767 O O . SER B 1 25 ? -5.887 9.609 8.719 1 92.88 25 SER B O 1
ATOM 769 N N . GLU B 1 26 ? -7.836 10.695 8.445 1 90.25 26 GLU B N 1
ATOM 770 C CA . GLU B 1 26 ? -8.594 9.492 8.117 1 90.25 26 GLU B CA 1
ATOM 771 C C . GLU B 1 26 ? -8.047 8.828 6.852 1 90.25 26 GLU B C 1
ATOM 773 O O . GLU B 1 26 ? -7.949 7.602 6.781 1 90.25 26 GLU B O 1
ATOM 778 N N . GLU B 1 27 ? -7.742 9.664 5.832 1 93.06 27 GLU B N 1
ATOM 779 C CA . GLU B 1 27 ? -7.191 9.148 4.582 1 93.06 27 GLU B CA 1
ATOM 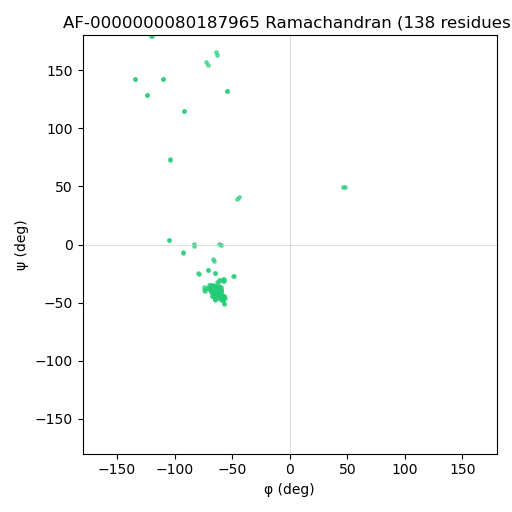780 C C . GLU B 1 27 ? -5.902 8.375 4.824 1 93.06 27 GLU B C 1
ATOM 782 O O . GLU B 1 27 ? -5.715 7.281 4.281 1 93.06 27 GLU B O 1
ATOM 787 N N . ALA B 1 28 ? -5.031 8.953 5.668 1 96.06 28 ALA B N 1
ATOM 788 C CA . ALA B 1 28 ? -3.76 8.305 5.965 1 96.06 28 ALA B CA 1
ATOM 789 C C . ALA B 1 28 ? -3.979 6.973 6.68 1 96.06 28 ALA B C 1
ATOM 791 O O . ALA B 1 28 ? -3.262 6 6.43 1 96.06 28 ALA B O 1
ATOM 792 N N . GLU B 1 29 ? -4.938 7 7.512 1 95.31 29 GLU B N 1
ATOM 793 C CA . GLU B 1 29 ? -5.258 5.777 8.242 1 95.31 29 GLU B CA 1
ATOM 794 C C . GLU B 1 29 ? -5.695 4.668 7.289 1 95.31 29 GLU B C 1
ATOM 796 O O . GLU B 1 29 ? -5.332 3.504 7.477 1 95.31 29 GLU B O 1
ATOM 801 N N . ARG B 1 30 ? -6.402 4.938 6.305 1 95.12 30 ARG B N 1
ATOM 802 C CA . ARG B 1 30 ? -6.895 3.951 5.352 1 95.12 30 ARG B CA 1
ATOM 803 C C . ARG B 1 30 ? -5.758 3.404 4.496 1 95.12 30 ARG B C 1
ATOM 805 O O . ARG B 1 30 ? -5.707 2.205 4.215 1 95.12 30 ARG B O 1
ATOM 812 N N . ILE B 1 31 ? -4.852 4.309 4.156 1 96.75 31 ILE B N 1
ATOM 813 C CA . ILE B 1 31 ? -3.676 3.881 3.406 1 96.75 31 ILE B CA 1
ATOM 814 C C . ILE B 1 31 ? -2.809 2.977 4.277 1 96.75 31 ILE B C 1
ATOM 816 O O . ILE B 1 31 ? -2.287 1.963 3.809 1 96.75 31 ILE B O 1
ATOM 820 N N . ALA B 1 32 ? -2.658 3.35 5.547 1 97.44 32 ALA B N 1
ATOM 821 C CA . ALA B 1 32 ? -1.86 2.559 6.48 1 97.44 32 ALA B CA 1
ATOM 822 C C . ALA B 1 32 ? -2.393 1.132 6.586 1 97.44 32 ALA B C 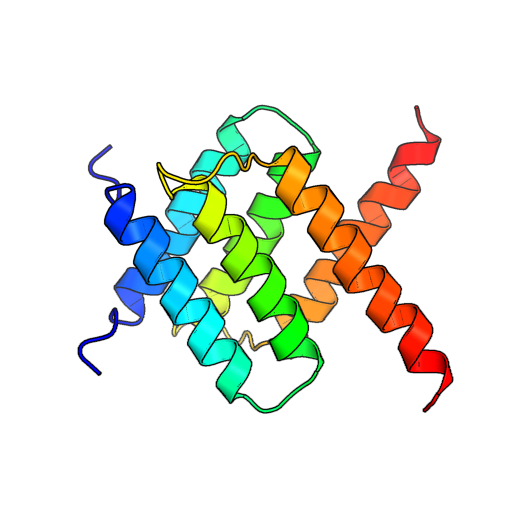1
ATOM 824 O O . ALA B 1 32 ? -1.618 0.173 6.609 1 97.44 32 ALA B O 1
ATOM 825 N N . ALA B 1 33 ? -3.686 0.983 6.707 1 96.56 33 ALA B N 1
ATOM 826 C CA . ALA B 1 33 ? -4.305 -0.335 6.809 1 96.56 33 ALA B CA 1
ATOM 827 C C . ALA B 1 33 ? -3.967 -1.195 5.594 1 96.56 33 ALA B C 1
ATOM 829 O O . ALA B 1 33 ? -3.627 -2.373 5.734 1 96.56 33 ALA B O 1
ATOM 830 N N . LEU B 1 34 ? -4.141 -0.555 4.414 1 96.62 34 LEU B N 1
ATOM 831 C CA . LEU B 1 34 ? -3.83 -1.281 3.186 1 96.62 34 LEU B CA 1
ATOM 832 C C . LEU B 1 34 ? -2.363 -1.701 3.158 1 96.62 34 LEU B C 1
ATOM 834 O O . LEU B 1 34 ? -2.049 -2.848 2.832 1 96.62 34 LEU B O 1
ATOM 838 N N . VAL B 1 35 ? -1.389 -0.807 3.48 1 98.19 35 VAL B N 1
ATOM 839 C CA . VAL B 1 35 ? 0.046 -1.072 3.459 1 98.19 35 VAL B CA 1
ATOM 840 C C . VAL B 1 35 ? 0.387 -2.158 4.477 1 98.19 35 VAL B C 1
ATOM 842 O O . VAL B 1 35 ? 1.207 -3.037 4.203 1 98.19 35 VAL B O 1
ATOM 845 N N . HIS B 1 36 ? -0.28 -2.182 5.629 1 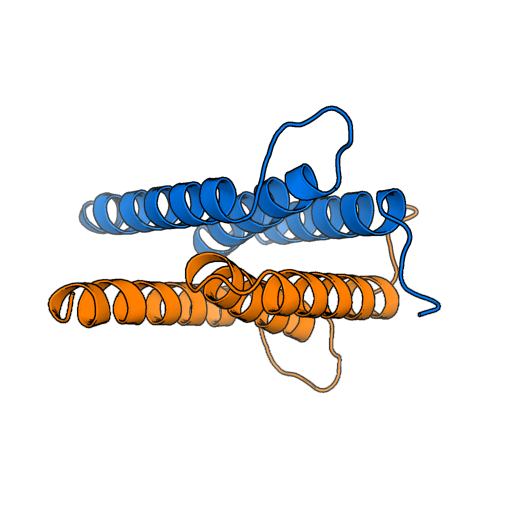98.19 36 HIS B N 1
ATOM 846 C CA . HIS B 1 36 ? -0.063 -3.217 6.633 1 98.19 36 HIS B CA 1
ATOM 847 C C . HIS B 1 36 ? -0.467 -4.59 6.105 1 98.19 36 HIS B C 1
ATOM 849 O O . HIS B 1 36 ? 0.201 -5.586 6.387 1 98.19 36 HIS B O 1
ATOM 855 N N . ARG B 1 37 ? -1.619 -4.613 5.391 1 97.69 37 ARG B N 1
ATOM 856 C CA . ARG B 1 37 ? -2.072 -5.891 4.848 1 97.69 37 ARG B CA 1
ATOM 857 C C . ARG B 1 37 ? -1.128 -6.387 3.758 1 97.69 37 ARG B C 1
ATOM 859 O O . ARG B 1 37 ? -0.901 -7.594 3.629 1 97.69 37 ARG B O 1
ATOM 866 N N . VAL B 1 38 ? -0.538 -5.477 2.916 1 98.31 38 VAL B N 1
ATOM 867 C CA . VAL B 1 38 ? 0.472 -5.855 1.934 1 98.31 38 VAL B CA 1
ATOM 868 C C . VAL B 1 38 ? 1.671 -6.484 2.639 1 98.31 38 VAL B C 1
ATOM 870 O O . VAL B 1 38 ? 2.252 -7.453 2.145 1 98.31 38 VAL B O 1
ATOM 873 N N . SER B 1 39 ? 2.08 -5.934 3.803 1 98.25 39 SER B N 1
ATOM 874 C CA . SER B 1 39 ? 3.211 -6.477 4.551 1 98.25 39 SER B CA 1
ATOM 875 C C . SER B 1 39 ? 2.986 -7.941 4.902 1 98.25 39 SER B C 1
ATOM 877 O O . SER B 1 39 ? 3.941 -8.711 5.004 1 98.25 39 SER B O 1
ATOM 879 N N . ASP B 1 40 ? 1.722 -8.32 5.105 1 97.88 40 ASP B N 1
ATOM 880 C CA . ASP B 1 40 ? 1.396 -9.688 5.484 1 97.88 40 ASP B CA 1
ATOM 881 C C . ASP B 1 40 ? 1.748 -10.672 4.367 1 97.88 40 ASP B C 1
ATOM 883 O O . ASP B 1 40 ? 1.933 -11.859 4.617 1 97.88 40 ASP B O 1
ATOM 887 N N . ILE B 1 41 ? 1.797 -10.227 3.129 1 97.44 41 ILE B N 1
ATOM 888 C CA . ILE B 1 41 ? 2.221 -11.062 2.014 1 97.44 41 ILE B CA 1
ATOM 889 C C . ILE B 1 41 ? 3.627 -11.602 2.275 1 97.44 41 ILE B C 1
ATOM 891 O O . ILE B 1 41 ? 3.955 -12.719 1.878 1 97.44 41 ILE B O 1
ATOM 895 N N . TYR B 1 42 ? 4.473 -10.883 3.006 1 97.5 42 TYR B N 1
ATOM 896 C CA . TYR B 1 42 ? 5.883 -11.195 3.197 1 97.5 42 TYR B CA 1
ATOM 897 C C . TYR B 1 42 ? 6.129 -11.773 4.586 1 97.5 42 TYR B C 1
ATOM 899 O O . TYR B 1 42 ? 7.277 -11.906 5.016 1 97.5 42 TYR B O 1
ATOM 907 N N . ASP B 1 43 ? 5.098 -11.969 5.328 1 96.56 43 ASP B N 1
ATOM 908 C CA . ASP B 1 43 ? 5.168 -12.648 6.621 1 96.56 43 ASP B CA 1
ATOM 909 C C . ASP B 1 43 ? 4.922 -14.148 6.477 1 96.56 43 ASP B C 1
ATOM 911 O O . ASP B 1 43 ? 3.818 -14.562 6.117 1 96.56 43 ASP B O 1
ATOM 915 N N . ASP B 1 44 ? 5.949 -14.914 6.77 1 93.12 44 ASP B N 1
ATOM 916 C CA . ASP B 1 44 ? 5.891 -16.359 6.543 1 93.12 44 ASP B CA 1
ATOM 917 C C . ASP B 1 44 ? 4.859 -17.016 7.461 1 93.12 44 ASP B C 1
ATOM 919 O O . ASP B 1 44 ? 4.496 -18.172 7.266 1 93.12 44 ASP B O 1
ATOM 923 N N . THR B 1 45 ? 4.418 -16.328 8.43 1 95.25 45 THR B N 1
ATOM 924 C CA . THR B 1 45 ? 3.436 -16.875 9.352 1 95.25 45 THR B CA 1
ATOM 925 C C . THR B 1 45 ? 2.018 -16.531 8.906 1 95.25 45 THR B C 1
ATOM 927 O O . THR B 1 45 ? 1.044 -17 9.5 1 95.25 45 THR B O 1
ATOM 930 N N . GLU B 1 46 ? 1.867 -15.711 7.867 1 94 46 GLU B N 1
ATOM 931 C CA . GLU B 1 46 ? 0.566 -15.281 7.359 1 94 46 GLU B CA 1
ATOM 932 C C . GLU B 1 46 ? 0.279 -15.898 5.992 1 94 46 GLU B C 1
ATOM 934 O O . GLU B 1 46 ? 1.202 -16.172 5.223 1 94 46 GLU B O 1
ATOM 939 N N . ASP B 1 47 ? -0.966 -16.266 5.738 1 93.12 47 ASP B N 1
ATOM 940 C CA . ASP B 1 47 ? -1.424 -16.766 4.449 1 93.12 47 ASP B CA 1
ATOM 941 C C . ASP B 1 47 ? -2.225 -15.711 3.695 1 93.12 47 ASP B C 1
ATOM 943 O O . ASP B 1 47 ? -3.449 -15.805 3.594 1 93.12 47 ASP B O 1
ATOM 947 N N . VAL B 1 48 ? -1.479 -14.695 3.172 1 95.94 48 VAL B N 1
ATOM 948 C CA . VAL B 1 48 ? -2.1 -13.57 2.477 1 95.94 48 VAL B CA 1
ATOM 949 C C . VAL B 1 48 ? -1.503 -13.438 1.077 1 95.94 48 VAL B C 1
ATOM 951 O O . VAL B 1 48 ? -0.285 -13.516 0.905 1 95.94 48 VAL B O 1
ATOM 954 N N . ASP B 1 49 ? -2.383 -13.367 0.024 1 95.56 49 ASP B N 1
ATOM 955 C CA . ASP B 1 49 ? -1.93 -13.102 -1.338 1 95.56 49 ASP B CA 1
ATOM 956 C C . ASP B 1 49 ? -2.562 -11.82 -1.886 1 95.56 49 ASP B C 1
ATOM 958 O O . ASP B 1 49 ? -3.291 -11.133 -1.174 1 95.56 49 ASP B O 1
ATOM 962 N N . ALA B 1 50 ? -2.205 -11.477 -3.105 1 95.44 50 ALA B N 1
ATOM 963 C CA . ALA B 1 50 ? -2.633 -10.211 -3.688 1 95.44 50 ALA B CA 1
ATOM 964 C C . ALA B 1 50 ? -4.156 -10.117 -3.748 1 95.44 50 ALA B C 1
ATOM 966 O O . ALA B 1 50 ? -4.727 -9.039 -3.578 1 95.44 50 ALA B O 1
ATOM 967 N N . GLN B 1 51 ? -4.746 -11.266 -4.031 1 94.88 51 GLN B N 1
ATOM 968 C CA . GLN B 1 51 ? -6.207 -11.266 -4.098 1 94.88 51 GLN B CA 1
ATOM 969 C C . GLN B 1 51 ? -6.812 -10.883 -2.75 1 94.88 51 GLN B C 1
ATOM 971 O O . GLN B 1 51 ? -7.758 -10.094 -2.695 1 94.88 51 GLN B O 1
ATOM 976 N N . HIS B 1 52 ? -6.328 -11.414 -1.704 1 94.94 52 HIS B N 1
ATOM 977 C CA . HIS B 1 52 ? -6.785 -11.102 -0.355 1 94.94 52 HIS B CA 1
ATOM 978 C C . HIS B 1 52 ? -6.598 -9.617 -0.047 1 94.94 52 HIS B C 1
ATOM 980 O O . HIS B 1 52 ? -7.477 -8.992 0.55 1 94.94 52 HIS B O 1
ATOM 986 N N . VAL B 1 53 ? -5.48 -9.031 -0.409 1 96.56 53 VAL B N 1
ATOM 987 C CA . VAL B 1 53 ? -5.184 -7.629 -0.139 1 96.56 53 VAL B CA 1
ATOM 988 C C . VAL B 1 53 ? -6.141 -6.738 -0.923 1 96.56 53 VAL B C 1
ATOM 990 O O . VAL B 1 53 ? -6.633 -5.734 -0.401 1 96.56 53 VAL B O 1
ATOM 993 N N . TYR B 1 54 ? -6.406 -7.129 -2.148 1 94.81 54 TYR B N 1
ATOM 994 C CA . TYR B 1 54 ? -7.32 -6.367 -2.994 1 94.81 54 TYR B CA 1
ATOM 995 C C . TYR B 1 54 ? -8.711 -6.312 -2.381 1 94.81 54 TYR B C 1
ATOM 997 O O . TYR B 1 54 ? -9.367 -5.266 -2.395 1 94.81 54 TYR B O 1
ATOM 1005 N N . LEU B 1 55 ? -9.203 -7.461 -1.906 1 94.19 55 LEU B N 1
ATOM 1006 C CA . LEU B 1 55 ? -10.516 -7.504 -1.274 1 94.19 55 LEU B CA 1
ATOM 1007 C C . LEU B 1 55 ? -10.555 -6.598 -0.046 1 94.19 55 LEU B C 1
ATOM 1009 O O . LEU B 1 55 ? -11.57 -5.949 0.219 1 94.19 55 LEU B O 1
ATOM 1013 N N . ASN B 1 56 ? -9.461 -6.582 0.745 1 94.06 56 ASN B N 1
ATOM 1014 C CA . ASN B 1 56 ? -9.359 -5.676 1.883 1 94.06 56 ASN B CA 1
ATOM 1015 C C . ASN B 1 56 ? -9.406 -4.215 1.44 1 94.06 56 ASN B C 1
ATOM 1017 O O . ASN B 1 56 ? -10.047 -3.385 2.09 1 94.06 56 ASN B O 1
ATOM 1021 N N . MET B 1 57 ? -8.719 -3.904 0.334 1 93.12 57 MET B N 1
ATOM 1022 C CA . MET B 1 57 ? -8.742 -2.551 -0.215 1 93.12 57 MET B CA 1
ATOM 1023 C C . MET B 1 57 ? -10.172 -2.113 -0.532 1 93.12 57 MET B C 1
ATOM 1025 O O . MET B 1 57 ? -10.57 -1.003 -0.184 1 93.12 57 MET B O 1
ATOM 1029 N N . ARG B 1 58 ? -10.898 -2.963 -1.16 1 90.69 58 ARG B N 1
ATOM 1030 C CA . ARG B 1 58 ? -12.297 -2.67 -1.474 1 90.69 58 ARG B CA 1
ATOM 1031 C C . ARG B 1 58 ? -13.094 -2.385 -0.205 1 90.69 58 ARG B C 1
ATOM 1033 O O . ARG B 1 58 ? -13.906 -1.459 -0.172 1 90.69 58 ARG B O 1
ATOM 1040 N N . ASN B 1 59 ? -12.875 -3.221 0.789 1 91.25 59 ASN B N 1
ATOM 1041 C CA . ASN B 1 59 ? -13.57 -3.047 2.059 1 91.25 59 ASN B CA 1
ATOM 1042 C C . ASN B 1 59 ? -13.211 -1.722 2.721 1 91.25 59 ASN B C 1
ATOM 1044 O O . ASN B 1 59 ? -14.07 -1.054 3.295 1 91.25 59 ASN B O 1
ATOM 1048 N N . ILE B 1 60 ? -11.883 -1.388 2.68 1 89.94 60 ILE B N 1
ATOM 1049 C CA . ILE B 1 60 ? -11.398 -0.143 3.266 1 89.94 60 ILE B CA 1
ATOM 1050 C C . ILE B 1 60 ? -12.078 1.045 2.584 1 89.94 60 ILE B C 1
ATOM 1052 O O . ILE B 1 60 ? -12.5 1.992 3.25 1 89.94 60 ILE B O 1
ATOM 1056 N N . LEU B 1 61 ? -12.289 0.982 1.264 1 86.38 61 LEU B N 1
ATOM 1057 C CA . LEU B 1 61 ? -12.891 2.078 0.515 1 86.38 61 LEU B CA 1
ATOM 1058 C C . LEU B 1 61 ? -14.391 2.16 0.787 1 86.38 61 LEU B C 1
ATOM 1060 O O . LEU B 1 61 ? -14.953 3.256 0.845 1 86.38 61 LEU B O 1
ATOM 1064 N N . GLN B 1 62 ? -15.039 1.108 0.886 1 84.12 62 GLN B N 1
ATOM 1065 C CA . GLN B 1 62 ? -16.469 1.064 1.153 1 84.12 62 GLN B CA 1
ATOM 1066 C C . GLN B 1 62 ? -16.812 1.715 2.494 1 84.12 62 GLN B C 1
ATOM 1068 O O . GLN B 1 62 ? -17.828 2.396 2.625 1 84.12 62 GLN B O 1
ATOM 1073 N N . ILE B 1 63 ? -15.961 1.477 3.43 1 83.94 63 ILE B N 1
ATOM 1074 C CA . ILE B 1 63 ? -16.156 2.061 4.75 1 83.94 63 ILE B CA 1
ATOM 1075 C C . ILE B 1 63 ? -16.047 3.58 4.664 1 83.94 63 ILE B C 1
ATOM 1077 O O . ILE B 1 63 ? -16.781 4.305 5.352 1 83.94 63 ILE B O 1
ATOM 1081 N N . SER B 1 64 ? -15.219 3.99 3.855 1 76.75 64 SER B N 1
ATOM 1082 C CA . SER B 1 64 ? -15.047 5.43 3.668 1 76.75 64 SER B CA 1
ATOM 1083 C C . SER B 1 64 ? -16.297 6.059 3.066 1 76.75 64 SER B C 1
ATOM 1085 O O . SER B 1 64 ? -16.688 7.164 3.447 1 76.75 64 SER B O 1
ATOM 1087 N N . GLU B 1 65 ? -16.766 5.402 2.098 1 70.81 65 GLU B N 1
ATOM 1088 C CA . GLU B 1 65 ? -17.938 5.93 1.406 1 70.81 65 GLU B CA 1
ATOM 1089 C C . GLU B 1 65 ? -19.172 5.871 2.297 1 70.81 65 GLU B C 1
ATOM 1091 O O . GLU B 1 65 ? -20.078 6.684 2.148 1 70.81 65 GLU B O 1
ATOM 1096 N N . GLN B 1 66 ? -19.281 4.934 3.064 1 65.25 66 GLN B N 1
ATOM 1097 C CA . GLN B 1 66 ? -20.422 4.855 3.973 1 65.25 66 GLN B CA 1
ATOM 1098 C C . GLN B 1 66 ? -20.297 5.871 5.105 1 65.25 66 GLN B C 1
ATOM 1100 O O . GLN B 1 66 ? -21.297 6.328 5.652 1 65.25 66 GLN B O 1
ATOM 1105 N N . GLY B 1 67 ? -19.047 6.086 5.59 1 56.88 67 GLY B N 1
ATOM 1106 C CA . GLY B 1 67 ? -18.906 7.109 6.613 1 56.88 67 GLY B CA 1
ATOM 1107 C C . GLY B 1 67 ? -19.125 8.516 6.09 1 56.88 67 GLY B C 1
ATOM 1108 O O . GLY B 1 67 ? -19.188 9.469 6.863 1 5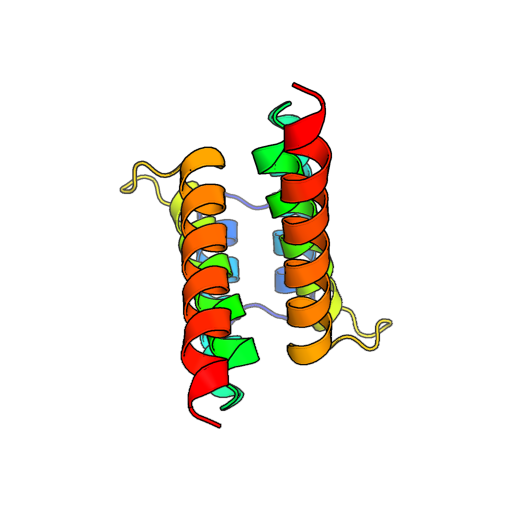6.88 67 GLY B O 1
ATOM 1109 N N . GLY B 1 68 ? -18.734 8.836 4.844 1 51.81 68 GLY B N 1
ATOM 1110 C CA . GLY B 1 68 ? -19.094 10.148 4.332 1 51.81 68 GLY B CA 1
ATOM 1111 C C . GLY B 1 68 ? -20.547 10.492 4.547 1 51.81 68 GLY B C 1
ATOM 1112 O O . GLY B 1 68 ? -20.984 11.602 4.215 1 51.81 68 GLY B O 1
ATOM 1113 N N . ILE B 1 69 ? -21.469 9.609 4.633 1 42.19 69 ILE B N 1
ATOM 1114 C CA . ILE B 1 69 ? -22.812 10.086 4.934 1 42.19 69 ILE B CA 1
ATOM 1115 C C . ILE B 1 69 ? -22.828 10.781 6.293 1 42.19 69 ILE B C 1
ATOM 1117 O O . ILE B 1 69 ? -23.719 11.57 6.586 1 42.19 69 ILE B O 1
ATOM 1121 N N . GLU B 1 70 ? -22.047 10.43 7.215 1 36.16 70 GLU B N 1
ATOM 1122 C CA . GLU B 1 70 ? -22.312 11.156 8.445 1 36.16 70 GLU B CA 1
ATOM 1123 C C . GLU B 1 70 ? -21.625 12.516 8.453 1 36.16 70 GLU B C 1
ATOM 1125 O O . GLU B 1 70 ? -21.719 13.266 9.422 1 36.16 70 GLU B O 1
ATOM 1130 N N . ARG B 1 71 ? -20.812 13.039 7.379 1 33.47 71 ARG B N 1
ATOM 1131 C CA . ARG B 1 71 ? -20.531 14.438 7.691 1 33.47 71 ARG B CA 1
ATOM 1132 C C . ARG B 1 71 ? -21.719 15.328 7.355 1 33.47 71 ARG B C 1
ATOM 1134 O O . ARG B 1 71 ? -22.344 15.164 6.305 1 33.47 71 ARG B O 1
#

InterPro domains:
  IPR058282 Protein of unknown function DUF7976 [PF25931] (5-71)

Foldseek 3Di:
DPDDQLVRQLVVLLVCLVVLVVVPDLVSPLVSVLSNLVSLCSPPVHDHDPVNSVVSNVVSVVVVVVVVVVD/DPDDQLVRQLVVLLVCLVVLVVVPDLVSPLVSVLSNLVSLCSPPVHDHDPVNSVVSNVVSVVVVVVVVVVD

pLDDT: mean 89.11, std 15.88, range [33.47, 98.5]